Protein AF-A0A969DNT6-F1 (afdb_monomer_lite)

Secondary structure (DSSP, 8-state):
---PPPPPPPEEPPGGG--SEEEEEEEEHHIIIIIGGGS--SEEEES--GGGGT--TTSEEEEEEEE-GGGHHHHHHHHHHH-EEEEEEE-SSSEEEEEEESSS-EEEEEEE--HHHHHHHHHHHHHHHHTTTEEEEEEESSTTSS---EEEEEE-

pLDDT: mean 92.87, std 8.69, range [49.72, 98.56]

Structure (mmCIF, N/CA/C/O backbone):
data_AF-A0A969DNT6-F1
#
_entry.id   AF-A0A969DNT6-F1
#
loop_
_atom_site.group_PDB
_atom_site.id
_atom_site.type_symbol
_atom_site.label_atom_id
_atom_site.label_alt_id
_atom_site.label_comp_id
_atom_site.label_asym_id
_atom_site.label_entity_id
_atom_site.label_seq_id
_atom_site.pdbx_PDB_ins_code
_atom_site.Cartn_x
_atom_site.Cartn_y
_atom_site.Cartn_z
_atom_site.occupancy
_atom_site.B_iso_or_equiv
_atom_site.auth_seq_id
_atom_site.auth_comp_id
_atom_site.auth_asym_id
_atom_site.auth_atom_id
_atom_site.pdbx_PDB_model_num
ATOM 1 N N . MET A 1 1 ? -32.970 -18.710 5.628 1.00 50.22 1 MET A N 1
ATOM 2 C CA . MET A 1 1 ? -31.592 -18.391 6.051 1.00 50.22 1 MET A CA 1
ATOM 3 C C . MET A 1 1 ? -30.702 -18.591 4.838 1.00 50.22 1 MET A C 1
ATOM 5 O O . MET A 1 1 ? -30.310 -19.712 4.555 1.00 50.22 1 MET A O 1
ATOM 9 N N . THR A 1 2 ? -30.511 -17.556 4.027 1.00 49.72 2 THR A N 1
ATOM 10 C CA . THR A 1 2 ? -29.583 -17.619 2.893 1.00 49.72 2 THR A CA 1
ATOM 11 C C . THR A 1 2 ? -28.185 -17.384 3.450 1.00 49.72 2 THR A C 1
ATOM 13 O O . THR A 1 2 ? -27.870 -16.258 3.827 1.00 49.72 2 THR A O 1
ATOM 16 N N . SER A 1 3 ? -27.378 -18.440 3.582 1.00 51.25 3 SER A N 1
ATOM 17 C CA . SER A 1 3 ? -25.943 -18.279 3.826 1.00 51.25 3 SER A CA 1
ATOM 18 C C . SER A 1 3 ? -25.367 -17.482 2.664 1.00 51.25 3 SER A C 1
ATOM 20 O O . SER A 1 3 ? -25.371 -17.964 1.532 1.00 51.25 3 SER A O 1
ATOM 22 N N . SER A 1 4 ? -24.920 -16.255 2.922 1.00 56.84 4 SER A N 1
ATOM 23 C CA . SER A 1 4 ? -24.121 -15.508 1.954 1.00 56.84 4 SER A CA 1
ATOM 24 C C . SER A 1 4 ? -22.898 -16.356 1.577 1.00 56.84 4 SER A C 1
ATOM 26 O O . SER A 1 4 ? -22.304 -16.966 2.474 1.00 56.84 4 SER A O 1
ATOM 28 N N . PRO A 1 5 ? -22.523 -16.449 0.290 1.00 67.00 5 PRO A N 1
ATOM 29 C CA . PRO A 1 5 ? -21.339 -17.198 -0.105 1.00 67.00 5 PRO A CA 1
ATOM 30 C C . PRO A 1 5 ? -20.109 -16.616 0.600 1.00 67.00 5 PRO A C 1
ATOM 32 O O . PRO A 1 5 ? -19.890 -15.405 0.610 1.00 67.00 5 PRO A O 1
ATOM 35 N N . GLN A 1 6 ? -19.324 -17.484 1.241 1.00 66.25 6 GLN A N 1
ATOM 36 C CA . GLN A 1 6 ? -18.050 -17.089 1.830 1.00 66.25 6 GLN A CA 1
ATOM 37 C C . GLN A 1 6 ? -17.111 -16.668 0.688 1.00 66.25 6 GLN A C 1
ATOM 39 O O . GLN A 1 6 ? -17.018 -17.406 -0.297 1.00 66.25 6 GLN A O 1
ATOM 44 N N . PRO A 1 7 ? -16.412 -15.523 0.786 1.00 71.00 7 PRO A N 1
ATOM 45 C CA . PRO A 1 7 ? -15.541 -15.070 -0.292 1.00 71.00 7 PRO A CA 1
ATOM 46 C C . PRO A 1 7 ? -14.457 -16.123 -0.589 1.00 71.00 7 PRO A C 1
ATOM 48 O O . PRO A 1 7 ? -13.951 -16.760 0.348 1.00 71.00 7 PRO A O 1
ATOM 51 N N . PRO A 1 8 ? -14.070 -16.318 -1.865 1.00 81.19 8 PRO A N 1
ATOM 52 C CA . PRO A 1 8 ? -13.109 -17.347 -2.259 1.00 81.19 8 PRO A CA 1
ATOM 53 C C . PRO A 1 8 ? -11.759 -17.106 -1.579 1.00 81.19 8 PRO A C 1
ATOM 55 O O . PRO A 1 8 ? -11.403 -15.947 -1.347 1.00 81.19 8 PRO A O 1
ATOM 58 N N . PRO A 1 9 ? -11.004 -18.153 -1.204 1.00 86.19 9 PRO A N 1
ATOM 59 C CA . PRO A 1 9 ? -9.734 -17.990 -0.499 1.00 86.19 9 PRO A CA 1
ATOM 60 C C . PRO A 1 9 ? -8.763 -17.115 -1.309 1.00 86.19 9 PRO A C 1
ATOM 62 O O . PRO A 1 9 ? -8.775 -17.179 -2.542 1.00 86.19 9 PRO A O 1
ATOM 65 N N . PRO A 1 10 ? -7.940 -16.284 -0.646 1.00 91.38 10 PRO A N 1
ATOM 66 C CA . PRO A 1 10 ? -7.006 -15.426 -1.353 1.00 91.38 10 PRO A CA 1
ATOM 67 C C . PRO A 1 10 ? -5.925 -16.257 -2.055 1.00 91.38 10 PRO A C 1
ATOM 69 O O . PRO A 1 10 ? -5.427 -17.240 -1.508 1.00 91.38 10 PRO A O 1
ATOM 72 N N . GLN A 1 11 ? -5.568 -15.857 -3.273 1.00 93.50 11 GLN A N 1
ATOM 73 C CA . GLN A 1 11 ? -4.572 -16.535 -4.103 1.00 93.50 11 GLN A CA 1
ATOM 74 C C . GLN A 1 11 ? -3.225 -15.810 -4.042 1.00 93.50 11 GLN A C 1
ATOM 76 O O . GLN A 1 11 ? -3.207 -14.582 -3.956 1.00 93.50 11 GLN A O 1
ATOM 81 N N . PRO A 1 12 ? -2.083 -16.513 -4.100 1.00 93.31 12 PRO A N 1
ATOM 82 C CA . PRO A 1 12 ? -0.786 -15.850 -4.133 1.00 93.31 12 PRO A CA 1
ATOM 83 C C . PRO A 1 12 ? -0.635 -15.008 -5.403 1.00 93.31 12 PRO A C 1
ATOM 85 O O . PRO A 1 12 ? -0.994 -15.444 -6.499 1.00 93.31 12 PRO A O 1
ATOM 88 N N . LEU A 1 13 ? -0.059 -13.813 -5.258 1.00 93.25 13 LEU A N 1
ATOM 89 C CA . LEU A 1 13 ? 0.321 -12.984 -6.396 1.00 93.25 13 LEU A CA 1
ATOM 90 C C . LEU A 1 13 ? 1.280 -13.770 -7.318 1.00 93.25 13 LEU A C 1
ATOM 92 O O . LEU A 1 13 ? 2.238 -14.369 -6.813 1.00 93.25 13 LEU A O 1
ATOM 96 N N . PRO A 1 14 ? 1.083 -13.763 -8.653 1.00 91.62 14 PRO A N 1
ATOM 97 C CA . PRO A 1 14 ? 2.012 -14.396 -9.583 1.00 91.62 14 PRO A CA 1
ATOM 98 C C . PRO A 1 14 ? 3.454 -13.925 -9.359 1.00 91.62 14 PRO A C 1
ATOM 100 O O . PRO A 1 14 ? 3.717 -12.725 -9.300 1.00 91.62 14 PRO A O 1
ATOM 103 N N . SER A 1 15 ? 4.408 -14.856 -9.298 1.00 89.12 15 SER A N 1
ATOM 104 C CA . SER A 1 15 ? 5.812 -14.555 -8.954 1.00 89.12 15 SER A CA 1
ATOM 105 C C . SER A 1 15 ? 6.484 -13.544 -9.885 1.00 89.12 15 SER A C 1
ATOM 107 O O . SER A 1 15 ? 7.361 -12.787 -9.477 1.00 89.12 15 SER A O 1
ATOM 109 N N . GLN A 1 16 ? 6.023 -13.459 -11.133 1.00 90.62 16 GLN A N 1
ATOM 110 C CA . GLN A 1 16 ? 6.484 -12.477 -12.117 1.00 90.62 16 GLN A CA 1
ATOM 111 C C . GLN A 1 16 ? 6.115 -11.023 -11.776 1.00 90.62 16 GLN A C 1
ATOM 113 O O . GLN A 1 16 ? 6.547 -10.119 -12.492 1.00 90.62 16 GLN A O 1
ATOM 118 N N . LEU A 1 17 ? 5.276 -10.806 -10.760 1.00 92.19 17 LEU A N 1
ATOM 119 C CA . LEU A 1 17 ? 4.768 -9.508 -10.317 1.00 92.19 17 LEU A CA 1
ATOM 120 C C . LEU A 1 17 ? 5.264 -9.129 -8.916 1.00 92.19 17 LEU A C 1
ATOM 122 O O . LEU A 1 17 ? 4.918 -8.061 -8.428 1.00 92.19 17 LEU A O 1
ATOM 126 N N . TRP A 1 18 ? 6.059 -9.977 -8.261 1.00 89.75 18 TRP A N 1
ATOM 127 C CA . TRP A 1 18 ? 6.517 -9.708 -6.901 1.00 89.75 18 TRP A CA 1
ATOM 128 C C . TRP A 1 18 ? 7.342 -8.420 -6.814 1.00 89.75 18 TRP A C 1
ATOM 130 O O . TRP A 1 18 ? 8.206 -8.150 -7.660 1.00 89.75 18 TRP A O 1
ATOM 140 N N . GLY A 1 19 ? 7.082 -7.646 -5.760 1.00 88.94 19 GLY A N 1
ATOM 141 C CA . GLY A 1 19 ? 7.963 -6.567 -5.334 1.00 88.94 19 GLY A CA 1
ATOM 142 C C . GLY A 1 19 ? 9.327 -7.105 -4.900 1.00 88.94 19 GLY A C 1
ATOM 143 O O . GLY A 1 19 ? 9.489 -8.293 -4.628 1.00 88.94 19 GLY A O 1
ATOM 144 N N . GLU A 1 20 ? 10.316 -6.227 -4.887 1.00 92.00 20 GLU A N 1
ATOM 145 C CA . GLU A 1 20 ? 11.637 -6.469 -4.309 1.00 92.00 20 GLU A CA 1
ATOM 146 C C . GLU A 1 20 ? 11.605 -6.170 -2.810 1.00 92.00 20 GLU A C 1
ATOM 148 O O . GLU A 1 20 ? 12.030 -7.006 -2.020 1.00 92.00 20 GLU A O 1
ATOM 153 N N . ASN A 1 21 ? 10.997 -5.041 -2.427 1.00 93.81 21 ASN A N 1
ATOM 154 C CA . ASN A 1 21 ? 10.716 -4.684 -1.039 1.00 93.81 21 ASN A CA 1
ATOM 155 C C . ASN A 1 21 ? 9.315 -4.097 -0.901 1.00 93.81 21 ASN A C 1
ATOM 157 O O . ASN A 1 21 ? 8.675 -3.679 -1.871 1.00 93.81 21 ASN A O 1
ATOM 161 N N .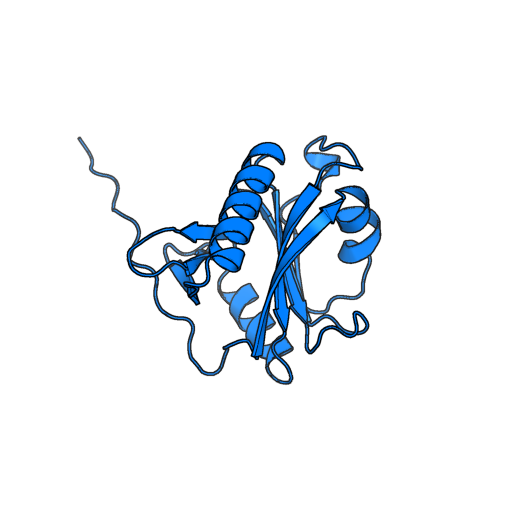 TRP A 1 22 ? 8.846 -4.029 0.337 1.00 95.44 22 TRP A N 1
ATOM 162 C CA . TRP A 1 22 ? 7.631 -3.314 0.678 1.00 95.44 22 TRP A CA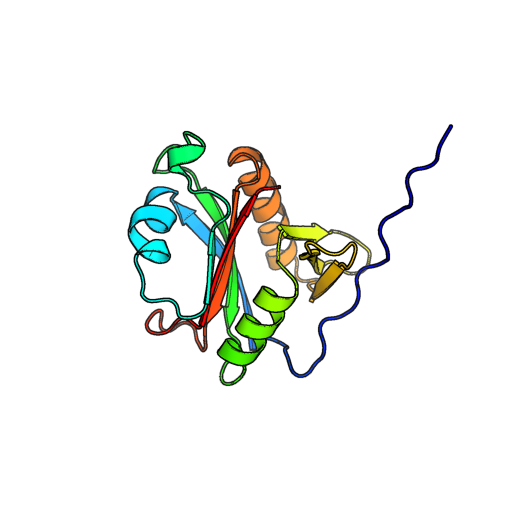 1
ATOM 163 C C . TRP A 1 22 ? 7.680 -2.852 2.130 1.00 95.44 22 TRP A C 1
ATOM 165 O O . TRP A 1 22 ? 8.411 -3.414 2.946 1.00 95.44 22 TRP A O 1
ATOM 175 N N . LYS A 1 23 ? 6.886 -1.835 2.458 1.00 95.88 23 LYS A N 1
ATOM 176 C CA . LYS A 1 23 ? 6.724 -1.366 3.835 1.00 95.88 23 LYS A CA 1
ATOM 177 C C . LYS A 1 23 ? 5.346 -0.763 4.064 1.00 95.88 23 LYS A C 1
ATOM 179 O O . LYS A 1 23 ? 4.735 -0.207 3.148 1.00 95.88 23 LYS A O 1
ATOM 184 N N . PHE A 1 24 ? 4.872 -0.855 5.302 1.00 97.50 24 PHE A N 1
ATOM 185 C CA . PHE A 1 24 ? 3.771 -0.017 5.762 1.00 97.50 24 PHE A CA 1
ATOM 186 C C . PHE A 1 24 ? 4.287 1.410 5.933 1.00 97.50 24 PHE A C 1
ATOM 188 O O . PHE A 1 24 ? 5.305 1.644 6.583 1.00 97.50 24 PHE A O 1
ATOM 195 N N . VAL A 1 25 ? 3.581 2.360 5.338 1.00 97.19 25 VAL A N 1
ATOM 196 C CA . VAL A 1 25 ? 3.897 3.787 5.380 1.00 97.19 25 VAL A CA 1
ATOM 197 C C . VAL A 1 25 ? 2.722 4.558 5.955 1.00 97.19 25 VAL A C 1
ATOM 199 O O . VAL A 1 25 ? 1.611 4.047 6.116 1.00 97.19 25 VAL A O 1
ATOM 202 N N . THR A 1 26 ? 2.959 5.806 6.321 1.00 97.88 26 THR A N 1
ATOM 203 C CA . THR A 1 26 ? 1.911 6.710 6.783 1.00 97.88 26 THR A CA 1
ATOM 204 C C . THR A 1 26 ? 2.258 8.106 6.320 1.00 97.88 26 THR A C 1
ATOM 206 O O . THR A 1 26 ? 3.412 8.509 6.424 1.00 97.88 26 THR A O 1
ATOM 209 N N . LEU A 1 27 ? 1.253 8.800 5.804 1.00 98.19 27 LEU A N 1
ATOM 210 C CA . LEU A 1 27 ? 1.314 10.204 5.424 1.00 98.19 27 LEU A CA 1
ATOM 211 C C . LEU A 1 27 ? 0.231 10.941 6.197 1.00 98.19 27 LEU A C 1
ATOM 213 O O . LEU A 1 27 ? -0.792 10.342 6.531 1.00 98.19 27 LEU A O 1
ATOM 217 N N . SER A 1 28 ? 0.417 12.225 6.468 1.00 98.44 28 SER A N 1
ATOM 218 C CA . SER A 1 28 ? -0.715 13.051 6.874 1.00 98.44 28 SER A CA 1
ATOM 219 C C . SER A 1 28 ? -1.738 13.141 5.733 1.00 98.44 28 SER A C 1
ATOM 221 O O . SER A 1 28 ? -1.413 12.952 4.554 1.00 98.44 28 SER A O 1
ATOM 223 N N . ALA A 1 29 ? -2.995 13.429 6.065 1.00 98.25 29 ALA A N 1
ATOM 224 C CA . ALA A 1 29 ? -4.030 13.692 5.069 1.00 98.25 29 ALA A CA 1
ATOM 225 C C . ALA A 1 29 ? -3.612 14.799 4.082 1.00 98.25 29 ALA A C 1
ATOM 227 O O . ALA A 1 29 ? -3.835 14.674 2.878 1.00 98.25 29 ALA A O 1
ATOM 228 N N . GLU A 1 30 ? -2.940 15.841 4.573 1.00 98.00 30 GLU A N 1
ATOM 229 C CA . GLU A 1 30 ? -2.388 16.917 3.750 1.00 98.00 30 GLU A CA 1
ATOM 230 C C . GLU A 1 30 ? -1.263 16.436 2.824 1.00 98.00 30 GLU A C 1
ATOM 232 O O . GLU A 1 30 ? -1.292 16.725 1.629 1.00 98.00 30 GLU A O 1
ATOM 237 N N . GLU A 1 31 ? -0.299 15.666 3.337 1.00 98.06 31 GLU A N 1
ATOM 238 C CA . GLU A 1 31 ? 0.804 15.110 2.541 1.00 98.06 31 GLU A CA 1
ATOM 239 C C . GLU A 1 31 ? 0.294 14.184 1.432 1.00 98.06 31 GLU A C 1
ATOM 241 O O . GLU A 1 31 ? 0.837 14.174 0.324 1.00 98.06 31 GLU A O 1
ATOM 246 N N . LEU A 1 32 ? -0.764 13.419 1.704 1.00 97.69 32 LEU A N 1
ATOM 247 C CA . LEU A 1 32 ? -1.407 12.569 0.710 1.00 97.69 32 LEU A CA 1
ATOM 248 C C . LEU A 1 32 ? -2.099 13.398 -0.381 1.00 97.69 32 LEU A C 1
ATOM 250 O O . LEU A 1 32 ? -1.867 13.160 -1.566 1.00 97.69 32 LEU A O 1
ATOM 254 N N . GLU A 1 33 ? -2.937 14.362 0.006 1.00 97.06 33 GLU A N 1
ATOM 255 C CA . GLU A 1 33 ? -3.814 15.096 -0.916 1.00 97.06 33 GLU A CA 1
ATOM 256 C C . GLU A 1 33 ? -3.101 16.217 -1.680 1.00 97.06 33 GLU A C 1
ATOM 258 O O . GLU A 1 33 ? -3.275 16.358 -2.893 1.00 97.06 33 GLU A O 1
ATOM 263 N N . GLN A 1 34 ? -2.258 16.988 -0.996 1.00 96.44 34 GLN A N 1
ATOM 264 C CA . GLN A 1 34 ? -1.522 18.119 -1.571 1.00 96.44 34 GLN A CA 1
ATOM 265 C C . GLN A 1 34 ? -0.100 17.745 -2.009 1.00 96.44 34 GLN A C 1
ATOM 267 O O . GLN A 1 34 ? 0.535 18.495 -2.747 1.00 96.44 34 GLN A O 1
ATOM 272 N N . GLY A 1 35 ? 0.409 16.586 -1.582 1.00 95.31 35 GLY A N 1
ATOM 273 C CA . GLY A 1 35 ? 1.728 16.086 -1.962 1.00 95.31 35 GLY A CA 1
ATOM 274 C C . GLY A 1 35 ? 1.647 14.942 -2.964 1.00 95.31 35 GLY A C 1
ATOM 275 O O . GLY A 1 35 ? 1.887 15.129 -4.157 1.00 95.31 35 GLY A O 1
ATOM 276 N N . LEU A 1 36 ? 1.349 13.736 -2.477 1.00 95.31 36 LEU A N 1
ATOM 277 C CA . LEU A 1 36 ? 1.445 12.506 -3.266 1.00 95.31 36 LEU A CA 1
ATOM 278 C C . LEU A 1 36 ? 0.483 12.503 -4.463 1.00 95.31 36 LEU A C 1
ATOM 280 O O . LEU A 1 36 ? 0.903 12.167 -5.570 1.00 95.31 36 LEU A O 1
ATOM 284 N N . LEU A 1 37 ? -0.767 12.934 -4.266 1.00 95.50 37 LEU A N 1
ATOM 285 C CA . LEU A 1 37 ? -1.782 13.011 -5.323 1.00 95.50 37 LEU A CA 1
ATOM 286 C C . LEU A 1 37 ? -1.487 14.065 -6.401 1.00 95.50 37 LEU A C 1
ATOM 288 O O . LEU A 1 37 ? -2.032 13.977 -7.497 1.00 95.50 37 LEU A O 1
ATOM 292 N N . GLN A 1 38 ? -0.605 15.028 -6.127 1.00 94.50 38 GLN A N 1
ATOM 293 C CA . GLN A 1 38 ? -0.204 16.052 -7.100 1.00 94.50 38 GLN A CA 1
ATOM 294 C C . GLN A 1 38 ? 0.967 15.598 -7.986 1.00 94.50 38 GLN A C 1
ATOM 296 O O . GLN A 1 38 ? 1.366 16.307 -8.913 1.00 94.50 38 GLN A O 1
ATOM 301 N N . ARG A 1 39 ? 1.557 14.426 -7.711 1.00 92.88 39 ARG A N 1
ATOM 302 C CA . ARG A 1 39 ? 2.683 13.901 -8.492 1.00 92.88 39 ARG A CA 1
ATOM 303 C C . ARG A 1 39 ? 2.202 13.329 -9.832 1.00 92.88 39 ARG A C 1
ATOM 305 O O . ARG A 1 39 ? 1.119 12.754 -9.906 1.00 92.88 39 ARG A O 1
ATOM 312 N N . PRO A 1 40 ? 3.023 13.400 -10.896 1.00 92.06 40 PRO A N 1
ATOM 313 C CA . PRO A 1 40 ? 2.699 12.785 -12.180 1.00 92.06 40 PRO A CA 1
ATOM 314 C C . PRO A 1 40 ? 2.892 11.261 -12.111 1.00 92.06 40 PRO A C 1
ATOM 316 O O . PRO A 1 40 ? 3.936 10.734 -12.494 1.00 92.06 40 PRO A O 1
ATOM 319 N N . ILE A 1 41 ? 1.894 10.547 -11.586 1.00 95.25 41 ILE A N 1
ATOM 320 C CA . ILE A 1 41 ? 1.921 9.086 -11.441 1.00 95.25 41 ILE A CA 1
ATOM 321 C C . ILE A 1 41 ? 1.211 8.442 -12.647 1.00 95.25 41 ILE A C 1
ATOM 323 O O . ILE A 1 41 ? 0.047 8.754 -12.890 1.00 95.25 41 ILE A O 1
ATOM 327 N N . PRO A 1 42 ? 1.866 7.544 -13.413 1.00 94.88 42 PRO A N 1
ATOM 328 C CA . PRO A 1 42 ? 1.322 7.038 -14.679 1.00 94.88 42 PRO A CA 1
ATOM 329 C C . PRO A 1 42 ? -0.006 6.283 -14.568 1.00 94.88 42 PRO A C 1
ATOM 331 O O . PRO A 1 42 ? -0.826 6.344 -15.481 1.00 94.88 42 PRO A O 1
ATOM 334 N N . ILE A 1 43 ? -0.198 5.534 -13.481 1.00 97.75 43 ILE A N 1
ATOM 335 C CA . ILE A 1 43 ? -1.394 4.724 -13.239 1.00 97.75 43 ILE A CA 1
ATOM 336 C C . ILE A 1 43 ? -1.972 5.149 -11.901 1.00 97.75 43 ILE A C 1
ATOM 338 O O . ILE A 1 43 ? -1.274 5.128 -10.888 1.00 97.75 43 ILE A O 1
ATOM 342 N N . GLN A 1 44 ? -3.241 5.536 -11.897 1.00 96.25 44 GLN A N 1
ATOM 343 C CA . GLN A 1 44 ? -3.897 6.006 -10.690 1.00 96.25 44 GLN A CA 1
ATOM 344 C C . GLN A 1 44 ? -5.342 5.530 -10.592 1.00 96.25 44 GLN A C 1
ATOM 346 O O . GLN A 1 44 ? -6.070 5.527 -11.585 1.00 96.25 44 GLN A O 1
ATOM 351 N N . GLY A 1 45 ? -5.764 5.184 -9.379 1.00 96.00 45 GLY A N 1
ATOM 352 C CA . GLY A 1 45 ? -7.164 4.948 -9.043 1.00 96.00 45 GLY A CA 1
ATOM 353 C C . GLY A 1 45 ? -7.516 5.638 -7.733 1.00 96.00 45 GLY A C 1
ATOM 354 O O . GLY A 1 45 ? -7.039 5.245 -6.677 1.00 96.00 45 GLY A O 1
ATOM 355 N N . VAL A 1 46 ? -8.345 6.675 -7.792 1.00 94.44 46 VAL A N 1
ATOM 356 C CA . VAL A 1 46 ? -8.715 7.476 -6.619 1.00 94.44 46 VAL A CA 1
ATOM 357 C C . VAL A 1 46 ? -10.209 7.312 -6.386 1.00 94.44 46 VAL A C 1
ATOM 359 O O . VAL A 1 46 ? -11.006 7.814 -7.175 1.00 94.44 46 VAL A O 1
ATOM 362 N N . SER A 1 47 ? -10.598 6.582 -5.337 1.00 91.56 47 SER A N 1
ATOM 363 C CA . SER A 1 47 ? -12.019 6.416 -5.000 1.00 91.56 47 SER A CA 1
ATOM 364 C C . SER A 1 47 ? -12.585 7.608 -4.225 1.00 91.56 47 SER A C 1
ATOM 366 O O . SER A 1 47 ? -13.768 7.910 -4.343 1.00 91.56 47 SER A O 1
ATOM 368 N N . THR A 1 48 ? -11.750 8.256 -3.413 1.00 94.88 48 THR A N 1
ATOM 369 C CA . THR A 1 48 ? -12.080 9.411 -2.567 1.00 94.88 48 THR A CA 1
ATOM 370 C C . THR A 1 48 ? -10.785 10.103 -2.128 1.00 94.88 48 THR A C 1
ATOM 372 O O . THR A 1 48 ? -9.700 9.553 -2.326 1.00 94.88 48 THR A O 1
ATOM 375 N N . VAL A 1 49 ? -10.881 11.282 -1.517 1.00 96.00 49 VAL A N 1
ATOM 376 C CA . VAL A 1 49 ? -9.743 12.010 -0.925 1.00 96.00 49 VAL A CA 1
ATOM 377 C C . VAL A 1 49 ? -10.043 12.429 0.522 1.00 96.00 49 VAL A C 1
ATOM 379 O O . VAL A 1 49 ? -11.217 12.508 0.894 1.00 96.00 49 VAL A O 1
ATOM 382 N N . PRO A 1 50 ? -9.021 12.701 1.360 1.00 97.25 50 PRO A N 1
ATOM 383 C CA . PRO A 1 50 ? -9.228 13.067 2.763 1.00 97.25 50 PRO A CA 1
ATOM 384 C C . PRO A 1 50 ? -10.234 14.205 2.990 1.00 97.25 50 PRO A C 1
ATOM 386 O O . PRO A 1 50 ? -11.114 14.079 3.847 1.00 97.25 50 PRO A O 1
ATOM 389 N N . SER A 1 51 ? -10.167 15.277 2.193 1.00 96.94 51 SER A N 1
ATOM 390 C CA . SER A 1 51 ? -11.073 16.429 2.303 1.00 96.94 51 SER A CA 1
ATOM 391 C C . SER A 1 51 ? -12.548 16.069 2.086 1.00 96.94 51 SER A C 1
ATOM 393 O O . SER A 1 51 ? -13.417 16.583 2.790 1.00 96.94 51 SER A O 1
ATOM 395 N N . GLN A 1 52 ? -12.844 15.124 1.188 1.00 97.00 52 GLN A N 1
ATOM 396 C CA . GLN A 1 52 ? -14.207 14.636 0.933 1.00 97.00 52 GLN A CA 1
ATOM 397 C C . GLN A 1 52 ? -14.783 13.847 2.115 1.00 97.00 52 GLN A C 1
ATOM 399 O O . GLN A 1 52 ? -16.001 13.781 2.277 1.00 97.00 52 GLN A O 1
ATOM 404 N N . LEU A 1 53 ? -13.919 13.269 2.951 1.00 96.50 53 LEU A N 1
ATOM 405 C CA . LEU A 1 53 ? -14.298 12.523 4.151 1.00 96.50 53 LEU A CA 1
ATOM 406 C C . LEU A 1 53 ? -14.261 13.378 5.425 1.00 96.50 53 LEU A C 1
ATOM 408 O O . LEU A 1 53 ? -14.537 12.865 6.508 1.00 96.50 53 LEU A O 1
ATOM 412 N N . ASN A 1 54 ? -13.952 14.675 5.312 1.00 97.00 54 ASN A N 1
ATOM 413 C CA . ASN A 1 54 ? -13.720 15.579 6.443 1.00 97.00 54 ASN A CA 1
ATOM 414 C C . ASN A 1 54 ? -12.622 15.074 7.400 1.00 97.00 54 ASN A C 1
ATOM 416 O O . ASN A 1 54 ? -12.709 15.284 8.610 1.00 97.00 54 ASN A O 1
ATOM 420 N N . ILE A 1 55 ? -11.601 14.391 6.871 1.00 97.69 55 ILE A N 1
ATOM 421 C CA . ILE A 1 55 ? -10.454 13.951 7.670 1.00 97.69 55 ILE A CA 1
ATOM 422 C C . ILE A 1 55 ? -9.539 15.164 7.927 1.00 97.69 55 ILE A C 1
ATOM 424 O O . ILE A 1 55 ? -9.166 15.847 6.968 1.00 97.69 55 ILE A O 1
ATOM 428 N N . PRO A 1 56 ? -9.174 15.458 9.191 1.00 98.06 56 PRO A N 1
ATOM 429 C CA . PRO A 1 56 ? -8.261 16.544 9.522 1.00 98.06 56 PRO A CA 1
ATOM 430 C C . PRO A 1 56 ? -6.919 16.447 8.772 1.00 98.06 56 PRO A C 1
ATOM 432 O O . PRO A 1 56 ? -6.366 15.356 8.665 1.00 98.06 56 PRO A O 1
ATOM 435 N N . PRO A 1 57 ? -6.326 17.571 8.324 1.00 97.81 57 PRO A N 1
ATOM 436 C CA . PRO A 1 57 ? -5.084 17.577 7.537 1.00 97.81 57 PRO A CA 1
ATOM 437 C C . PRO A 1 57 ? -3.897 16.836 8.175 1.00 97.81 57 PRO A C 1
ATOM 439 O O . PRO A 1 57 ? -3.054 16.293 7.468 1.00 97.81 57 PRO A O 1
ATOM 442 N N . GLN A 1 58 ? -3.834 16.806 9.508 1.00 97.75 58 GLN A N 1
ATOM 443 C CA . GLN A 1 58 ? -2.745 16.188 10.273 1.00 97.75 58 GLN A CA 1
ATOM 444 C C . GLN A 1 58 ? -2.997 14.709 10.605 1.00 97.75 58 GLN A C 1
ATOM 446 O O . GLN A 1 58 ? -2.108 14.046 11.141 1.00 97.75 58 GLN A O 1
ATOM 451 N N . ASP A 1 59 ? -4.187 14.183 10.303 1.00 98.06 59 ASP A N 1
ATOM 452 C CA . ASP A 1 59 ? -4.528 12.811 10.657 1.00 98.06 59 ASP A CA 1
ATOM 453 C C . ASP A 1 59 ? -3.739 11.812 9.794 1.00 98.06 59 ASP A C 1
ATOM 455 O O . ASP A 1 59 ? -3.569 12.019 8.587 1.00 98.06 59 ASP A O 1
ATOM 459 N N . PRO A 1 60 ? -3.235 10.721 10.399 1.00 98.12 60 PRO A N 1
ATOM 460 C CA . PRO A 1 60 ? -2.346 9.784 9.730 1.00 98.12 60 PRO A CA 1
ATOM 461 C C . PRO A 1 60 ? -3.119 8.833 8.814 1.00 98.12 60 PRO A C 1
ATOM 463 O O . PRO A 1 60 ? -3.768 7.900 9.288 1.00 98.12 60 PRO A O 1
ATOM 466 N N . ILE A 1 61 ? -2.971 8.998 7.501 1.00 98.56 61 ILE A N 1
ATOM 467 C CA . ILE A 1 61 ? -3.483 8.056 6.509 1.00 98.56 61 ILE A CA 1
ATOM 468 C C . ILE A 1 61 ? -2.483 6.907 6.342 1.00 98.56 61 ILE A C 1
ATOM 470 O O . ILE A 1 61 ? -1.335 7.133 5.936 1.00 98.56 61 ILE A O 1
ATOM 474 N N . PRO A 1 62 ? -2.876 5.662 6.648 1.00 98.56 62 PRO A N 1
ATOM 475 C CA . PRO A 1 62 ? -2.001 4.517 6.477 1.00 98.56 62 PRO A CA 1
ATOM 476 C C . PRO A 1 62 ? -1.917 4.113 5.003 1.00 98.56 62 PRO A C 1
ATOM 478 O O . PRO A 1 62 ? -2.867 4.251 4.231 1.00 98.56 62 PRO A O 1
ATOM 481 N N . GLY A 1 63 ? -0.783 3.550 4.611 1.00 98.12 63 GLY A N 1
ATOM 482 C CA . GLY A 1 63 ? -0.596 3.029 3.267 1.00 98.12 63 GLY A CA 1
ATOM 483 C C . GLY A 1 63 ? 0.406 1.894 3.212 1.00 98.12 63 GLY A C 1
ATOM 484 O O . GLY A 1 63 ? 1.094 1.586 4.187 1.00 98.12 63 GLY A O 1
ATOM 485 N N . VAL A 1 64 ? 0.486 1.272 2.044 1.00 98.06 64 VAL A N 1
ATOM 486 C CA . VAL A 1 64 ? 1.510 0.281 1.714 1.00 98.06 64 VAL A CA 1
ATOM 487 C C . VAL A 1 64 ? 2.285 0.784 0.513 1.00 98.06 64 VAL A C 1
ATOM 489 O O . VAL A 1 64 ? 1.703 1.226 -0.474 1.00 98.06 64 VAL A O 1
ATOM 492 N N . MET A 1 65 ? 3.605 0.697 0.601 1.00 97.50 65 MET A N 1
ATOM 493 C CA . MET A 1 65 ? 4.510 1.053 -0.476 1.00 97.50 65 MET A CA 1
ATOM 494 C C . MET A 1 65 ? 5.243 -0.195 -0.952 1.00 97.50 65 MET A C 1
ATOM 496 O O . MET A 1 65 ? 5.808 -0.915 -0.131 1.00 97.50 65 MET A O 1
ATOM 500 N N . ILE A 1 66 ? 5.230 -0.448 -2.259 1.00 97.06 66 ILE A N 1
ATOM 501 C CA . ILE A 1 66 ? 5.917 -1.575 -2.892 1.00 97.06 66 ILE A CA 1
ATOM 502 C C . ILE A 1 66 ? 6.991 -1.031 -3.833 1.00 97.06 66 ILE A C 1
ATOM 504 O O . ILE A 1 66 ? 6.695 -0.313 -4.791 1.00 97.06 66 ILE A O 1
ATOM 508 N N . GLU A 1 67 ? 8.233 -1.423 -3.577 1.00 96.31 67 GLU A N 1
ATOM 509 C CA . GLU A 1 67 ? 9.366 -1.241 -4.479 1.00 96.31 67 GLU A CA 1
ATOM 510 C C . GLU A 1 67 ? 9.428 -2.464 -5.386 1.00 96.31 67 GLU A C 1
ATOM 512 O O . GLU A 1 67 ? 9.635 -3.582 -4.920 1.00 96.31 67 GLU A O 1
ATOM 517 N N . ALA A 1 68 ? 9.197 -2.283 -6.680 1.00 95.88 68 ALA A N 1
ATOM 518 C CA . ALA A 1 68 ? 9.088 -3.391 -7.626 1.00 95.88 68 ALA A CA 1
ATOM 519 C C . ALA A 1 68 ? 10.137 -3.337 -8.744 1.00 95.88 68 ALA A C 1
ATOM 521 O O . ALA A 1 68 ? 10.010 -4.062 -9.735 1.00 95.88 68 ALA A O 1
ATOM 522 N N . GLY A 1 69 ? 11.167 -2.496 -8.605 1.00 94.81 69 GLY A N 1
ATOM 523 C CA . GLY A 1 69 ? 12.261 -2.377 -9.561 1.00 94.81 69 GLY A CA 1
ATOM 524 C C . GLY A 1 69 ? 11.746 -2.221 -10.990 1.00 94.81 69 GLY A C 1
ATOM 525 O O . GLY A 1 69 ? 10.803 -1.483 -11.277 1.00 94.81 69 GLY A O 1
ATOM 526 N N . ARG A 1 70 ? 12.301 -3.019 -11.905 1.00 93.94 70 ARG A N 1
ATOM 527 C CA . ARG A 1 70 ? 11.885 -3.044 -13.322 1.00 93.94 70 ARG A CA 1
ATOM 528 C C . ARG A 1 70 ? 10.458 -3.558 -13.551 1.00 93.94 70 ARG A C 1
ATOM 530 O O . ARG A 1 70 ? 9.941 -3.434 -14.659 1.00 93.94 70 ARG A O 1
ATOM 537 N N . ARG A 1 71 ? 9.831 -4.175 -12.546 1.00 95.38 71 ARG A N 1
ATOM 538 C CA . ARG A 1 71 ? 8.469 -4.722 -12.624 1.00 95.38 71 ARG A CA 1
ATOM 539 C C . ARG A 1 71 ? 7.405 -3.726 -12.176 1.00 95.38 71 ARG A C 1
ATOM 541 O O . ARG A 1 71 ? 6.231 -4.038 -12.341 1.00 95.38 71 ARG A O 1
ATOM 548 N N . SER A 1 72 ? 7.775 -2.553 -11.662 1.00 96.44 72 SER A N 1
ATOM 549 C CA . SER A 1 72 ? 6.838 -1.593 -11.070 1.00 96.44 72 SER A CA 1
ATOM 550 C C . SER A 1 72 ? 5.668 -1.241 -11.987 1.00 96.44 72 SER A C 1
ATOM 552 O O . SER A 1 72 ? 4.522 -1.355 -11.571 1.00 96.44 72 SER A O 1
ATOM 554 N N . LEU A 1 73 ? 5.923 -0.921 -13.259 1.00 95.94 73 LEU A N 1
ATOM 555 C CA . LEU A 1 73 ? 4.857 -0.589 -14.206 1.00 95.94 73 LEU A CA 1
ATOM 556 C C . LEU A 1 73 ? 3.966 -1.797 -14.531 1.00 95.94 73 LEU A C 1
ATOM 558 O O . LEU A 1 73 ? 2.747 -1.661 -14.572 1.00 95.94 73 LEU A O 1
ATOM 562 N N . LYS A 1 74 ? 4.561 -2.983 -14.718 1.00 96.81 74 LYS A N 1
ATOM 563 C CA . LYS A 1 74 ? 3.814 -4.223 -14.989 1.00 96.81 74 LYS A CA 1
ATOM 564 C C . LYS A 1 74 ? 2.925 -4.601 -13.802 1.00 96.81 74 LYS A C 1
ATOM 566 O O . LYS A 1 74 ? 1.776 -4.983 -13.997 1.00 96.81 74 LYS A O 1
ATOM 571 N N . LEU A 1 75 ? 3.451 -4.483 -12.583 1.00 97.50 75 LEU A N 1
ATOM 572 C CA . LEU A 1 75 ? 2.687 -4.683 -11.357 1.00 97.50 75 LEU A CA 1
ATOM 573 C C . LEU A 1 75 ? 1.554 -3.657 -11.267 1.00 97.50 75 LEU A C 1
ATOM 575 O O . LEU A 1 75 ? 0.419 -4.045 -11.016 1.00 97.50 75 LEU A O 1
ATOM 579 N N . SER A 1 76 ? 1.826 -2.381 -11.544 1.00 97.69 76 SER A N 1
ATOM 580 C CA . SER A 1 76 ? 0.798 -1.344 -11.503 1.00 97.69 76 SER A CA 1
ATOM 581 C C . SER A 1 76 ? -0.337 -1.571 -12.502 1.00 97.69 76 SER A C 1
ATOM 583 O O . SER A 1 76 ? -1.500 -1.414 -12.144 1.00 97.69 76 SER A O 1
ATOM 585 N N . GLN A 1 77 ? -0.019 -1.978 -13.733 1.00 97.50 77 GLN A N 1
ATOM 586 C CA . GLN A 1 77 ? -1.017 -2.344 -14.746 1.00 97.50 77 GLN A CA 1
ATOM 587 C C . GLN A 1 77 ? -1.870 -3.516 -14.269 1.00 97.50 77 GLN A C 1
ATOM 589 O O . GLN A 1 77 ? -3.093 -3.439 -14.291 1.00 97.50 77 GLN A O 1
ATOM 594 N N . TRP A 1 78 ? -1.226 -4.562 -13.749 1.00 96.94 78 TRP A N 1
ATOM 595 C CA . TRP A 1 78 ? -1.941 -5.723 -13.240 1.00 96.94 78 TRP A CA 1
ATOM 596 C C . TRP A 1 78 ? -2.871 -5.367 -12.074 1.00 96.94 78 TRP A C 1
ATOM 598 O O . TRP A 1 78 ? -4.026 -5.783 -12.080 1.00 96.94 78 TRP A O 1
ATOM 608 N N . ILE A 1 79 ? -2.408 -4.565 -11.106 1.00 96.75 79 ILE A N 1
ATOM 609 C CA . ILE A 1 79 ? -3.239 -4.090 -9.988 1.00 96.75 79 ILE A CA 1
ATOM 610 C C . ILE A 1 79 ? -4.444 -3.315 -10.521 1.00 96.75 79 ILE A C 1
ATOM 612 O O . ILE A 1 79 ? -5.562 -3.574 -10.087 1.00 96.75 79 ILE A O 1
ATOM 616 N N . GLN A 1 80 ? -4.235 -2.410 -11.481 1.00 96.81 80 GLN A N 1
ATOM 617 C CA . GLN A 1 80 ? -5.311 -1.636 -12.099 1.00 96.81 80 GLN A CA 1
ATOM 618 C C . GLN A 1 80 ? -6.354 -2.534 -12.777 1.00 96.81 80 GLN A C 1
ATOM 620 O O . GLN A 1 80 ? -7.552 -2.311 -12.593 1.00 96.81 80 GLN A O 1
ATOM 625 N N . ASP A 1 81 ? -5.913 -3.563 -13.503 1.00 95.50 81 ASP A N 1
ATOM 626 C CA . ASP A 1 81 ? -6.789 -4.531 -14.172 1.00 95.50 81 ASP A CA 1
ATOM 627 C C . ASP A 1 81 ? -7.616 -5.347 -13.172 1.00 95.50 81 ASP A C 1
ATOM 629 O O . ASP A 1 81 ? -8.751 -5.724 -13.466 1.00 95.50 81 ASP A O 1
ATOM 633 N N . GLN A 1 82 ? -7.078 -5.588 -11.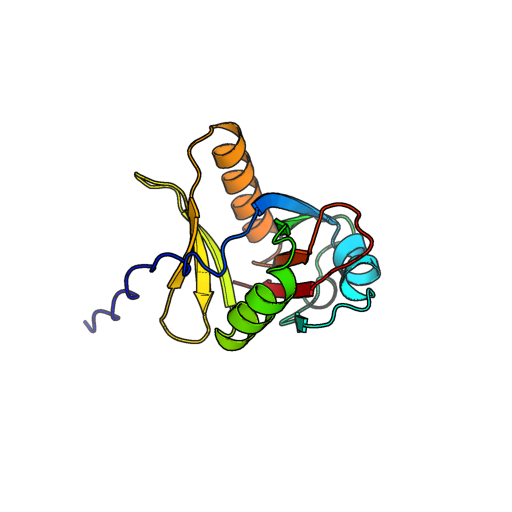970 1.00 95.19 82 GLN A N 1
ATOM 634 C CA . GLN A 1 82 ? -7.832 -6.227 -10.895 1.00 95.19 82 GLN A CA 1
ATOM 635 C C . GLN A 1 82 ? -8.930 -5.322 -10.316 1.00 95.19 82 GLN A C 1
ATOM 637 O O . GLN A 1 82 ? -9.813 -5.833 -9.641 1.00 95.19 82 GLN A O 1
ATOM 642 N N . GLN A 1 83 ? -8.935 -4.009 -10.573 1.00 95.44 83 GLN A N 1
ATOM 643 C CA . GLN A 1 83 ? -9.861 -3.049 -9.950 1.00 95.44 83 GLN A CA 1
ATOM 644 C C . GLN A 1 83 ? -9.744 -3.094 -8.413 1.00 95.44 83 GLN A C 1
ATOM 646 O O . GLN A 1 83 ? -10.595 -3.671 -7.730 1.00 95.44 83 GLN A O 1
ATOM 651 N N . PRO A 1 84 ? -8.658 -2.549 -7.841 1.00 96.56 84 PRO A N 1
ATOM 652 C CA . PRO A 1 84 ? -8.374 -2.685 -6.421 1.00 96.56 84 PRO A CA 1
ATOM 653 C C . PRO A 1 84 ? -9.427 -1.931 -5.606 1.00 96.56 84 PRO A C 1
ATOM 655 O O . PRO A 1 84 ? -9.767 -0.794 -5.925 1.00 96.56 84 PRO A O 1
ATOM 658 N N . LEU A 1 85 ? -9.938 -2.560 -4.548 1.00 95.50 85 LEU A N 1
ATOM 659 C CA . LEU A 1 85 ? -10.944 -1.957 -3.673 1.00 95.50 85 LEU A CA 1
ATOM 660 C C . LEU A 1 85 ? -10.425 -1.699 -2.265 1.00 95.50 85 LEU A C 1
ATOM 662 O O . LEU A 1 85 ? -10.772 -0.685 -1.667 1.00 95.50 85 LEU A O 1
ATOM 666 N N . SER A 1 86 ? -9.624 -2.610 -1.714 1.00 96.38 86 SER A N 1
ATOM 667 C CA . SER A 1 86 ? -9.009 -2.400 -0.404 1.00 96.38 86 SER A CA 1
ATOM 668 C C . SER A 1 86 ? -7.820 -3.308 -0.154 1.00 96.38 86 SER A C 1
ATOM 670 O O . SER A 1 86 ? -7.717 -4.401 -0.713 1.00 96.38 86 SER A O 1
ATOM 672 N N . LEU A 1 87 ? -6.959 -2.865 0.753 1.00 97.31 87 LEU A N 1
ATOM 673 C CA . LEU A 1 87 ? -5.938 -3.671 1.393 1.00 97.31 87 LEU A CA 1
ATOM 674 C C . LEU A 1 87 ? -6.400 -4.084 2.794 1.00 97.31 87 LEU A C 1
ATOM 676 O O . LEU A 1 87 ? -7.026 -3.304 3.523 1.00 97.31 87 LEU A O 1
ATOM 680 N N . ALA A 1 88 ? -6.090 -5.320 3.168 1.00 95.62 88 ALA A N 1
ATOM 681 C CA . ALA A 1 88 ? -6.344 -5.850 4.499 1.00 95.62 88 ALA A CA 1
ATOM 682 C C . ALA A 1 88 ? -5.154 -6.685 4.978 1.00 95.62 88 ALA A C 1
ATOM 684 O O . ALA A 1 88 ? -4.786 -7.670 4.341 1.00 95.62 88 ALA A O 1
ATOM 685 N N . SER A 1 89 ? -4.570 -6.305 6.106 1.00 94.06 89 SER A N 1
ATOM 686 C CA . SER A 1 89 ? -3.627 -7.121 6.858 1.00 94.06 89 SER A CA 1
ATOM 687 C C . SER A 1 89 ? -4.403 -8.163 7.664 1.00 94.06 89 SER A C 1
ATOM 689 O O . SER A 1 89 ? -5.196 -7.820 8.542 1.00 94.06 89 SER A O 1
ATOM 691 N N . VAL A 1 90 ? -4.150 -9.442 7.400 1.00 91.31 90 VAL A N 1
ATOM 692 C CA . VAL A 1 90 ? -4.767 -10.560 8.123 1.00 91.31 90 VAL A CA 1
ATOM 693 C C . VAL A 1 90 ? -3.717 -11.230 8.999 1.00 91.31 90 VAL A C 1
ATOM 695 O O . VAL A 1 90 ? -2.680 -11.661 8.494 1.00 91.31 90 VAL A O 1
ATOM 698 N N . LEU A 1 91 ? -4.001 -11.331 10.301 1.00 86.25 91 LEU A N 1
ATOM 699 C CA . LEU A 1 91 ? -3.191 -12.096 11.248 1.00 86.25 91 LEU A CA 1
ATOM 700 C C . LEU A 1 91 ? -3.729 -13.530 11.338 1.00 86.25 91 LEU A C 1
ATOM 702 O O . LEU A 1 91 ? -4.886 -13.738 11.705 1.00 86.25 91 LEU A O 1
ATOM 706 N N . ALA A 1 92 ? -2.908 -14.506 10.964 1.00 83.25 92 ALA A N 1
ATOM 707 C CA . ALA A 1 92 ? -3.258 -15.927 10.892 1.00 83.25 92 ALA A CA 1
ATOM 708 C C . ALA A 1 92 ? -1.997 -16.781 11.133 1.00 83.25 92 ALA A C 1
ATOM 710 O O . ALA A 1 92 ? -0.987 -16.260 11.595 1.00 83.25 92 ALA A O 1
ATOM 711 N N . GLU A 1 93 ? -2.022 -18.078 10.799 1.00 81.12 93 GLU A N 1
ATOM 712 C CA . GLU A 1 93 ? -0.807 -18.920 10.826 1.00 81.12 93 GLU A CA 1
ATOM 713 C C . GLU A 1 93 ? 0.323 -18.329 9.969 1.00 81.12 93 GLU A C 1
ATOM 715 O O . GLU A 1 93 ? 1.494 -18.386 10.336 1.00 81.12 93 GLU A O 1
ATOM 720 N N . LEU A 1 94 ? -0.045 -17.708 8.845 1.00 83.69 94 LEU A N 1
ATOM 721 C CA . LEU A 1 94 ? 0.834 -16.893 8.024 1.00 83.69 94 LEU A CA 1
ATOM 722 C C . LEU A 1 94 ? 0.173 -15.531 7.826 1.00 83.69 94 LEU A C 1
ATOM 724 O O . LEU A 1 94 ? -0.857 -15.438 7.154 1.00 83.69 94 LEU A O 1
ATOM 728 N N . ASN A 1 95 ? 0.748 -14.482 8.418 1.00 92.25 95 ASN A N 1
ATOM 729 C CA . ASN A 1 95 ? 0.202 -13.141 8.233 1.00 92.25 95 ASN A CA 1
ATOM 730 C C . ASN A 1 95 ? 0.415 -12.694 6.789 1.00 92.25 95 ASN A C 1
ATOM 732 O O . ASN A 1 95 ? 1.449 -12.993 6.182 1.00 92.25 95 ASN A O 1
ATOM 736 N N . GLY A 1 96 ? -0.546 -11.952 6.250 1.00 93.81 96 GLY A N 1
ATOM 737 C CA . GLY A 1 96 ? -0.481 -11.509 4.867 1.00 93.81 96 GLY A CA 1
ATOM 738 C C . GLY A 1 96 ? -1.254 -10.234 4.600 1.00 93.81 96 GLY A C 1
ATOM 739 O O . GLY A 1 96 ? -2.276 -9.960 5.230 1.00 93.81 96 GLY A O 1
ATOM 740 N N . LEU A 1 97 ? -0.759 -9.472 3.626 1.00 96.12 97 LEU A N 1
ATOM 741 C CA . LEU A 1 97 ? -1.480 -8.342 3.063 1.00 96.12 97 LEU A CA 1
ATOM 742 C C . LEU A 1 97 ? -2.317 -8.831 1.886 1.00 96.12 97 LEU A C 1
ATOM 744 O O . LEU A 1 97 ? -1.791 -9.316 0.880 1.00 96.12 97 LEU A O 1
ATOM 748 N N . ILE A 1 98 ? -3.625 -8.689 2.026 1.00 96.12 98 ILE A N 1
ATOM 749 C CA . ILE A 1 98 ? -4.611 -9.111 1.047 1.00 96.12 98 ILE A CA 1
ATOM 750 C C . ILE A 1 98 ? -5.078 -7.902 0.248 1.00 96.12 98 ILE A C 1
ATOM 752 O O . ILE A 1 98 ? -5.531 -6.916 0.823 1.00 96.12 98 ILE A O 1
ATOM 756 N N . LEU A 1 99 ? -5.023 -8.006 -1.075 1.00 96.69 99 LEU A N 1
ATOM 757 C CA . LEU A 1 99 ? -5.735 -7.127 -1.986 1.00 96.69 99 LEU A CA 1
ATOM 758 C C . LEU A 1 99 ? -7.128 -7.692 -2.253 1.00 96.69 99 LEU A C 1
ATOM 760 O O . LEU A 1 99 ? -7.268 -8.775 -2.825 1.00 96.69 99 LEU A O 1
ATOM 764 N N . ASN A 1 100 ? -8.152 -6.934 -1.876 1.00 95.06 100 ASN A N 1
ATOM 765 C CA . ASN A 1 100 ? -9.528 -7.179 -2.281 1.00 95.06 100 ASN A CA 1
ATOM 766 C C . ASN A 1 100 ? -9.815 -6.409 -3.568 1.00 95.06 100 ASN A C 1
ATOM 768 O O . ASN A 1 100 ? -9.443 -5.240 -3.701 1.00 95.06 100 ASN A O 1
ATOM 772 N N . THR A 1 101 ? -10.496 -7.065 -4.498 1.00 93.75 101 THR A N 1
ATOM 773 C CA . THR A 1 101 ? -10.711 -6.556 -5.854 1.00 93.75 101 THR A CA 1
ATOM 774 C C . THR A 1 101 ? -12.193 -6.309 -6.134 1.00 93.75 101 THR A C 1
ATOM 776 O O . THR A 1 101 ? -13.045 -6.642 -5.308 1.00 93.75 101 THR A O 1
ATOM 779 N N . GLY A 1 102 ? -12.502 -5.668 -7.265 1.00 84.88 102 GLY A N 1
ATOM 780 C CA . GLY A 1 102 ? -13.871 -5.461 -7.751 1.00 84.88 102 GLY A CA 1
ATOM 781 C C . GLY A 1 102 ? -14.563 -6.764 -8.126 1.00 84.88 102 GLY A C 1
ATOM 782 O O . GLY A 1 102 ? -15.768 -6.917 -7.936 1.00 84.88 102 GLY A O 1
ATOM 783 N N . SER A 1 103 ? -13.777 -7.730 -8.595 1.00 81.06 103 SER A N 1
ATOM 784 C CA . SER A 1 103 ? -14.203 -9.120 -8.676 1.00 81.06 103 SER A CA 1
ATOM 785 C C . SER A 1 103 ? -14.193 -9.754 -7.280 1.00 81.06 103 SER A C 1
ATOM 787 O O . SER A 1 103 ? -13.452 -9.323 -6.405 1.00 81.06 103 SER A O 1
ATOM 789 N N . GLU A 1 104 ? -14.945 -10.829 -7.044 1.00 82.31 104 GLU A N 1
ATOM 790 C CA . GLU A 1 104 ? -14.880 -11.548 -5.756 1.00 82.31 104 GLU A CA 1
ATOM 791 C C . GLU A 1 104 ? -13.495 -12.182 -5.474 1.00 82.31 104 GLU A C 1
ATOM 793 O O . GLU A 1 104 ? -13.312 -12.858 -4.464 1.00 82.31 104 GLU A O 1
ATOM 798 N N . GLN A 1 105 ? -12.497 -11.968 -6.341 1.00 89.44 105 GLN A N 1
ATOM 799 C CA . GLN A 1 105 ? -11.126 -12.432 -6.167 1.00 89.44 105 GLN A CA 1
ATOM 800 C C . GLN A 1 105 ? -10.378 -11.636 -5.093 1.00 89.44 105 GLN A C 1
ATOM 802 O O . GLN A 1 105 ? -10.552 -10.425 -4.907 1.00 89.44 105 GLN A O 1
ATOM 807 N N . ARG A 1 106 ? -9.488 -12.348 -4.405 1.00 93.44 106 ARG A N 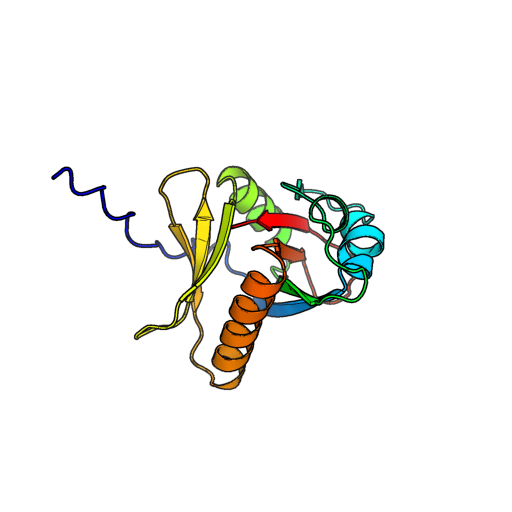1
ATOM 808 C CA . ARG A 1 106 ? -8.610 -11.819 -3.365 1.00 93.44 106 ARG A CA 1
ATOM 809 C C . ARG A 1 106 ? -7.193 -12.304 -3.625 1.00 93.44 106 ARG A C 1
ATOM 811 O O . ARG A 1 106 ? -7.008 -13.469 -3.978 1.00 93.44 106 ARG A O 1
ATOM 818 N N . TRP A 1 107 ? -6.207 -11.442 -3.411 1.00 95.31 107 TRP A N 1
ATOM 819 C CA . TRP A 1 107 ? -4.806 -11.748 -3.701 1.00 95.31 107 TRP A CA 1
ATOM 820 C C . TRP A 1 107 ? -3.921 -11.525 -2.483 1.00 95.31 107 TRP A C 1
ATOM 822 O O . TRP A 1 107 ? -3.967 -10.461 -1.877 1.00 95.31 107 TRP A O 1
ATOM 832 N N . ILE A 1 108 ? -3.086 -12.501 -2.141 1.00 95.31 108 ILE A N 1
ATOM 833 C CA . ILE A 1 108 ? -2.011 -12.348 -1.161 1.00 95.31 108 ILE A CA 1
ATOM 834 C C . ILE A 1 108 ? -0.869 -11.630 -1.875 1.00 95.31 108 ILE A C 1
ATOM 836 O O . ILE A 1 108 ? -0.182 -12.229 -2.705 1.00 95.31 108 ILE A O 1
ATOM 840 N N . LEU A 1 109 ? -0.681 -10.345 -1.579 1.00 94.69 109 LEU A N 1
ATOM 841 C CA . LEU A 1 109 ? 0.391 -9.556 -2.185 1.00 94.69 109 LEU A CA 1
ATOM 842 C C . LEU A 1 109 ? 1.753 -9.883 -1.567 1.00 94.69 109 LEU A C 1
ATOM 844 O O . LEU A 1 109 ? 2.771 -9.864 -2.252 1.00 94.69 109 LEU A O 1
ATOM 848 N N . MET A 1 110 ? 1.760 -10.162 -0.266 1.00 92.62 110 MET A N 1
ATOM 849 C CA . MET A 1 110 ? 2.953 -10.426 0.535 1.00 92.62 110 MET A CA 1
ATOM 850 C C . MET A 1 110 ? 2.561 -11.100 1.847 1.00 92.62 110 MET A C 1
ATOM 852 O O . MET A 1 110 ? 1.434 -10.951 2.327 1.00 92.62 110 MET A O 1
ATOM 856 N N . THR A 1 111 ? 3.517 -11.808 2.435 1.00 93.75 111 THR A N 1
ATOM 857 C CA . THR A 1 111 ? 3.395 -12.456 3.742 1.00 93.75 111 THR A CA 1
ATOM 858 C C . THR A 1 111 ? 4.507 -11.975 4.659 1.00 93.75 111 THR A C 1
ATOM 860 O O . THR A 1 111 ? 5.591 -11.645 4.180 1.00 93.75 111 THR A O 1
ATOM 863 N N . TYR A 1 112 ? 4.264 -11.945 5.965 1.00 93.19 112 TYR A N 1
ATOM 864 C CA . TYR A 1 112 ? 5.236 -11.483 6.960 1.00 93.19 112 TYR A CA 1
ATOM 865 C C . TYR A 1 112 ? 5.082 -12.24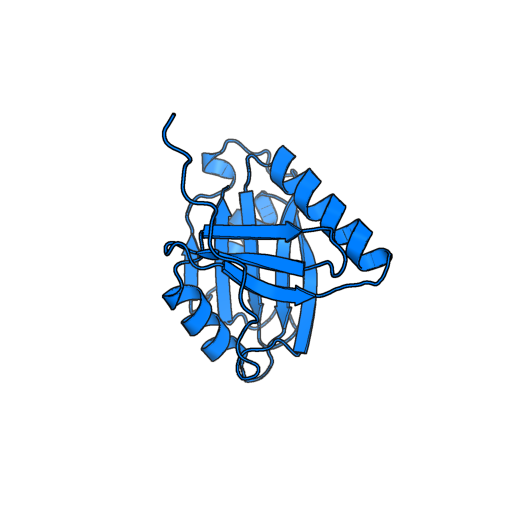3 8.275 1.00 93.19 112 TYR A C 1
ATOM 867 O O . TYR A 1 112 ? 3.988 -12.668 8.647 1.00 93.19 112 TYR A O 1
ATOM 875 N N . GLN A 1 113 ? 6.189 -12.406 8.995 1.00 91.44 113 GLN A N 1
ATOM 876 C CA . GLN A 1 113 ? 6.205 -13.071 10.302 1.00 91.44 113 GLN A CA 1
ATOM 877 C C . GLN A 1 113 ? 6.957 -12.268 11.366 1.00 91.44 113 GLN A C 1
ATOM 879 O O . GLN A 1 113 ? 6.679 -12.439 12.550 1.00 91.44 113 GLN A O 1
ATOM 884 N N . ASP A 1 114 ? 7.857 -11.366 10.965 1.00 93.31 114 ASP A N 1
ATOM 885 C CA . ASP A 1 114 ? 8.636 -10.562 11.901 1.00 93.31 114 ASP A CA 1
ATOM 886 C C . ASP A 1 114 ? 7.739 -9.692 12.785 1.00 93.31 114 ASP A C 1
ATOM 888 O O . ASP A 1 114 ? 6.793 -9.050 12.320 1.00 93.31 114 ASP A O 1
ATOM 892 N N . GLN A 1 115 ? 8.055 -9.650 14.080 1.00 93.19 115 GLN A N 1
ATOM 893 C CA . GLN A 1 115 ? 7.230 -8.977 15.083 1.00 93.19 115 GLN A CA 1
ATOM 894 C C . GLN A 1 115 ? 7.059 -7.479 14.793 1.00 93.19 115 GLN A C 1
ATOM 896 O O . GLN A 1 115 ? 5.987 -6.924 15.031 1.00 93.19 115 GLN A O 1
ATOM 901 N N . GLU A 1 116 ? 8.088 -6.833 14.245 1.00 94.50 116 GLU A N 1
ATOM 902 C CA . GLU A 1 116 ? 8.024 -5.435 13.816 1.00 94.50 116 GLU A CA 1
ATOM 903 C C . GLU A 1 116 ? 6.982 -5.233 12.707 1.00 94.50 116 GLU A C 1
ATOM 905 O O . GLU A 1 116 ? 6.139 -4.339 12.799 1.00 94.50 116 GLU A O 1
ATOM 910 N N . MET A 1 117 ? 6.964 -6.122 11.709 1.00 94.19 117 MET A N 1
ATOM 911 C CA . MET A 1 117 ? 5.984 -6.084 10.623 1.00 94.19 117 MET A CA 1
ATOM 912 C C . MET A 1 117 ? 4.571 -6.371 11.123 1.00 94.19 117 MET A C 1
ATOM 914 O O . MET A 1 117 ? 3.630 -5.726 10.670 1.00 94.19 117 MET A O 1
ATOM 918 N N . VAL A 1 118 ? 4.411 -7.275 12.095 1.00 95.38 118 VAL A N 1
ATOM 919 C CA . VAL A 1 118 ? 3.116 -7.530 12.748 1.00 95.38 118 VAL A CA 1
ATOM 920 C C . VAL A 1 118 ? 2.598 -6.276 13.458 1.00 95.38 118 VAL A C 1
ATOM 922 O O . VAL A 1 118 ? 1.436 -5.916 13.283 1.00 95.38 118 VAL A O 1
ATOM 925 N N . GLN A 1 119 ? 3.449 -5.567 14.205 1.00 95.88 119 GLN A N 1
ATOM 926 C CA . GLN A 1 119 ? 3.062 -4.312 14.861 1.00 95.88 119 GLN A CA 1
ATOM 927 C C . GLN A 1 119 ? 2.738 -3.204 13.850 1.00 95.88 119 GLN A C 1
ATOM 929 O O . GLN A 1 119 ? 1.804 -2.427 14.055 1.00 95.88 119 GLN A O 1
ATOM 934 N N . ALA A 1 120 ? 3.491 -3.118 12.752 1.00 96.38 120 ALA A N 1
ATOM 935 C CA . ALA A 1 120 ? 3.220 -2.166 11.681 1.00 96.38 120 ALA A CA 1
ATOM 936 C C . ALA A 1 120 ? 1.877 -2.458 10.985 1.00 96.38 120 ALA A C 1
ATOM 938 O O . ALA A 1 120 ? 1.105 -1.533 10.740 1.00 96.38 120 ALA A O 1
ATOM 939 N N . ALA A 1 121 ? 1.562 -3.735 10.756 1.00 96.50 121 ALA A N 1
ATOM 940 C CA . ALA A 1 121 ? 0.275 -4.197 10.242 1.00 96.50 121 ALA A CA 1
ATOM 941 C C . ALA A 1 121 ? -0.896 -3.843 11.173 1.00 96.50 121 ALA A C 1
ATOM 943 O O . ALA A 1 121 ? -1.938 -3.380 10.712 1.00 96.50 121 ALA A O 1
ATOM 944 N N . GLN A 1 122 ? -0.724 -4.015 12.486 1.00 96.50 122 GLN A N 1
ATOM 945 C CA . GLN A 1 122 ? -1.733 -3.619 13.474 1.00 96.50 122 GLN A CA 1
ATOM 946 C C . GLN A 1 122 ? -1.986 -2.109 13.430 1.00 96.50 122 GLN A C 1
ATOM 948 O O . GLN A 1 122 ? -3.129 -1.685 13.288 1.00 96.50 122 GLN A O 1
ATOM 953 N N . LYS A 1 123 ? -0.920 -1.296 13.431 1.00 97.44 123 LYS A N 1
ATOM 954 C CA . LYS A 1 123 ? -1.026 0.167 13.294 1.00 97.44 123 LYS A CA 1
ATOM 955 C C . LYS A 1 123 ? -1.675 0.588 11.977 1.00 97.44 123 LYS A C 1
ATOM 957 O O . LYS A 1 123 ? -2.399 1.581 11.951 1.00 97.44 123 LYS A O 1
ATOM 962 N N . PHE A 1 124 ? -1.406 -0.133 10.887 1.00 98.06 124 PHE A N 1
ATOM 963 C CA . PHE A 1 124 ? -2.052 0.093 9.596 1.00 98.06 124 PHE A CA 1
ATOM 964 C C . PHE A 1 124 ? -3.574 -0.081 9.708 1.00 98.06 124 PHE A C 1
ATOM 966 O O . PHE A 1 124 ? -4.304 0.835 9.335 1.00 98.06 124 PHE A O 1
ATOM 973 N N . GLU A 1 125 ? -4.057 -1.191 10.277 1.00 97.5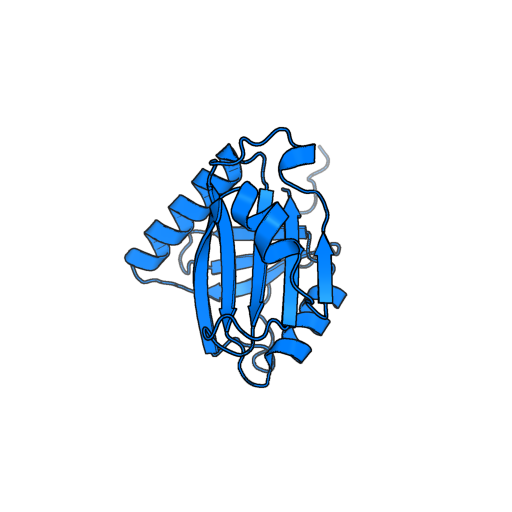0 125 GLU A N 1
ATOM 974 C CA . GLU A 1 125 ? -5.501 -1.431 10.436 1.00 97.50 125 GLU A CA 1
ATOM 975 C C . GLU A 1 125 ? -6.156 -0.483 11.458 1.00 97.50 125 GLU A C 1
ATOM 977 O O . GLU A 1 125 ? -7.260 0.004 11.219 1.00 97.50 125 GLU A O 1
ATOM 982 N N . GLU A 1 126 ? -5.474 -0.150 12.559 1.00 97.38 126 GLU A N 1
ATOM 983 C CA . GLU A 1 126 ? -5.956 0.832 13.545 1.00 97.38 126 GLU A CA 1
ATOM 984 C C . GLU A 1 126 ? -6.157 2.211 12.911 1.00 97.38 126 GLU A C 1
ATOM 986 O O . GLU A 1 126 ? -7.226 2.811 13.034 1.00 97.38 126 GLU A O 1
ATOM 991 N N . ARG A 1 127 ? -5.148 2.709 12.186 1.00 97.50 127 ARG A N 1
ATOM 992 C CA . ARG A 1 127 ? -5.234 3.994 11.479 1.00 97.50 127 ARG A CA 1
ATOM 993 C C . ARG A 1 127 ? -6.322 3.979 10.426 1.00 97.50 127 ARG A C 1
ATOM 995 O O . ARG A 1 127 ? -7.072 4.941 10.345 1.00 97.50 127 ARG A O 1
ATOM 1002 N N . LYS A 1 128 ? -6.456 2.873 9.694 1.00 97.44 128 LYS A N 1
ATOM 1003 C CA . LYS A 1 128 ? -7.472 2.719 8.654 1.00 97.44 128 LYS A CA 1
ATOM 1004 C C . LYS A 1 128 ? -8.874 2.838 9.248 1.00 97.44 128 LYS A C 1
ATOM 1006 O O . LYS A 1 128 ? -9.727 3.486 8.654 1.00 97.44 128 LYS A O 1
ATOM 1011 N N . LEU A 1 129 ? -9.107 2.291 10.444 1.00 96.56 129 LEU A N 1
ATOM 1012 C CA . LEU A 1 129 ? -10.369 2.474 11.163 1.00 96.56 129 LEU A CA 1
ATOM 1013 C C . LEU A 1 129 ? -10.601 3.941 11.566 1.00 96.56 129 LEU A C 1
ATOM 1015 O O . LEU A 1 129 ? -11.705 4.453 11.385 1.00 96.56 129 LEU A O 1
ATOM 1019 N N . MET A 1 130 ? -9.573 4.627 12.076 1.00 96.50 130 MET A N 1
ATOM 1020 C CA . MET A 1 130 ? -9.669 6.043 12.464 1.00 96.50 130 MET A CA 1
ATOM 1021 C C . MET A 1 130 ? -9.942 6.968 11.269 1.00 96.50 130 MET A C 1
ATOM 1023 O O . MET A 1 130 ? -10.648 7.961 11.409 1.00 96.50 130 MET A O 1
ATOM 1027 N N . THR A 1 131 ? -9.435 6.624 10.084 1.00 96.81 131 THR A N 1
ATOM 1028 C CA . THR A 1 131 ? -9.570 7.407 8.848 1.00 96.81 131 THR A CA 1
ATOM 1029 C C . THR A 1 131 ? -10.747 6.953 7.980 1.00 96.81 131 THR A C 1
ATOM 1031 O O . THR A 1 131 ? -10.718 7.107 6.761 1.00 96.81 131 THR A O 1
ATOM 1034 N N . GLN A 1 132 ? -11.804 6.392 8.583 1.00 97.06 132 GLN A N 1
ATOM 1035 C CA . GLN A 1 132 ? -13.026 5.959 7.880 1.00 97.06 132 GLN A CA 1
ATOM 1036 C C . GLN A 1 132 ? -12.760 4.972 6.726 1.00 97.06 132 GLN A C 1
ATOM 1038 O O . GLN A 1 132 ? -13.388 5.035 5.664 1.00 97.06 132 GLN A O 1
ATOM 1043 N N . GLY A 1 133 ? -11.793 4.078 6.916 1.00 97.12 133 GLY A N 1
ATOM 1044 C CA . GLY A 1 133 ? -11.369 3.096 5.925 1.00 97.12 133 GLY A CA 1
ATOM 1045 C C . GLY A 1 133 ? -10.390 3.638 4.883 1.00 97.12 133 GLY A C 1
ATOM 1046 O O . GLY A 1 133 ? -9.951 2.867 4.030 1.00 97.12 133 GLY A O 1
ATOM 1047 N N . LEU A 1 134 ? -10.044 4.933 4.909 1.00 98.31 134 LEU A N 1
ATOM 1048 C CA . LEU A 1 134 ? -9.162 5.548 3.918 1.00 98.31 134 LEU A CA 1
ATOM 1049 C C . LEU A 1 134 ? -7.723 5.063 4.092 1.00 98.31 134 LEU A C 1
ATOM 1051 O O . LEU A 1 134 ? -7.139 5.192 5.168 1.00 98.31 134 LEU A O 1
ATOM 1055 N N . HIS A 1 135 ? -7.147 4.545 3.015 1.00 98.50 135 HIS A N 1
ATOM 1056 C CA . HIS A 1 135 ? -5.758 4.104 2.944 1.00 98.50 135 HIS A CA 1
ATOM 1057 C C . HIS A 1 135 ? -5.253 4.187 1.500 1.00 98.50 135 HIS A C 1
ATOM 1059 O O . HIS A 1 135 ? -6.020 4.470 0.576 1.00 98.50 135 HIS A O 1
ATOM 1065 N N . PHE A 1 136 ? -3.962 3.930 1.286 1.00 98.50 136 PHE A N 1
ATOM 1066 C CA . PHE A 1 136 ? -3.388 3.960 -0.060 1.00 98.50 136 PHE A CA 1
ATOM 1067 C C . PHE A 1 136 ? -2.426 2.809 -0.369 1.00 98.50 136 PHE A C 1
ATOM 1069 O O . PHE A 1 136 ? -1.820 2.208 0.520 1.00 98.50 136 PHE A O 1
ATOM 1076 N N . LEU A 1 137 ? -2.274 2.525 -1.662 1.00 98.38 137 LEU A N 1
ATOM 1077 C CA . LEU A 1 137 ? -1.240 1.662 -2.226 1.00 98.38 137 LEU A CA 1
ATOM 1078 C C . LEU A 1 137 ? -0.356 2.496 -3.150 1.00 98.38 137 LEU A C 1
ATOM 1080 O O . LEU A 1 137 ? -0.857 3.080 -4.107 1.00 98.38 137 LEU A O 1
ATOM 1084 N N . LEU A 1 138 ? 0.947 2.511 -2.896 1.00 97.94 138 LEU A N 1
ATOM 1085 C CA . LEU A 1 138 ? 1.945 3.157 -3.742 1.00 97.94 138 LEU A CA 1
ATOM 1086 C C . LEU A 1 138 ? 2.883 2.103 -4.330 1.00 97.94 138 LEU A C 1
ATOM 1088 O O . LEU A 1 138 ? 3.428 1.274 -3.607 1.00 97.94 138 LEU A O 1
ATOM 1092 N N . ILE A 1 139 ? 3.095 2.147 -5.642 1.00 97.69 139 ILE A N 1
ATOM 1093 C CA . ILE A 1 139 ? 4.057 1.293 -6.340 1.00 97.69 139 ILE A CA 1
ATOM 1094 C C . ILE A 1 139 ? 5.093 2.179 -7.014 1.00 97.69 139 ILE A C 1
ATOM 1096 O O . ILE A 1 139 ? 4.751 3.069 -7.799 1.00 97.69 139 ILE A O 1
ATOM 1100 N N . GLN A 1 140 ? 6.363 1.897 -6.748 1.00 96.31 140 GLN A N 1
ATOM 1101 C CA . GLN A 1 140 ? 7.503 2.626 -7.293 1.00 96.31 140 GLN A CA 1
ATOM 1102 C C . GLN A 1 140 ? 8.630 1.673 -7.715 1.00 96.31 140 GLN A C 1
ATOM 1104 O O . GLN A 1 140 ? 8.658 0.518 -7.279 1.00 96.31 140 GLN A O 1
ATOM 1109 N N . PRO A 1 141 ? 9.542 2.103 -8.604 1.00 94.56 141 PRO A N 1
ATOM 1110 C CA . PRO A 1 141 ? 10.718 1.309 -8.946 1.00 94.56 141 PRO A CA 1
ATOM 1111 C C . PRO A 1 141 ? 11.658 1.130 -7.748 1.00 94.56 141 PRO A C 1
ATOM 1113 O O . PRO A 1 141 ? 12.128 0.024 -7.508 1.00 94.56 141 PRO A O 1
ATOM 1116 N N . ASP A 1 142 ? 11.882 2.197 -6.983 1.00 90.81 142 ASP A N 1
ATOM 1117 C CA . ASP A 1 142 ? 12.804 2.263 -5.847 1.00 90.81 142 ASP A CA 1
ATOM 1118 C C . ASP A 1 142 ? 12.357 3.341 -4.838 1.00 90.81 142 ASP A C 1
ATOM 1120 O O . ASP A 1 142 ? 11.401 4.072 -5.093 1.00 90.81 142 ASP A O 1
ATOM 1124 N N . ASP A 1 143 ? 13.049 3.447 -3.698 1.00 83.00 143 ASP A N 1
ATOM 1125 C CA . ASP A 1 143 ? 12.769 4.422 -2.628 1.00 83.00 143 ASP A CA 1
ATOM 1126 C C . ASP A 1 143 ? 13.406 5.805 -2.840 1.00 83.00 143 ASP A C 1
ATOM 1128 O O . ASP A 1 143 ? 13.526 6.588 -1.900 1.00 83.00 143 ASP A O 1
ATOM 1132 N N . SER A 1 144 ? 13.830 6.147 -4.065 1.00 83.44 144 SER A N 1
ATOM 1133 C CA . SER A 1 144 ? 14.392 7.481 -4.338 1.00 83.44 144 SER A CA 1
ATOM 1134 C C . SER A 1 144 ? 13.366 8.605 -4.161 1.00 83.44 144 SER A C 1
ATOM 1136 O O . SER A 1 144 ? 13.737 9.774 -4.066 1.00 83.44 144 SER A O 1
ATOM 1138 N N . GLY A 1 145 ? 12.069 8.274 -4.183 1.00 77.75 145 GLY A N 1
ATOM 1139 C CA . GLY A 1 145 ? 10.974 9.242 -4.173 1.00 77.75 145 GLY A CA 1
ATOM 1140 C C . GLY A 1 145 ? 10.879 10.080 -5.455 1.00 77.75 145 GLY A C 1
ATOM 1141 O O . GLY A 1 145 ? 10.085 11.022 -5.498 1.00 77.75 145 GLY A O 1
ATOM 1142 N N . VAL A 1 146 ? 11.671 9.753 -6.487 1.00 81.94 146 VAL A N 1
ATOM 1143 C CA . VAL A 1 146 ? 11.726 10.472 -7.771 1.00 81.94 146 VAL A CA 1
ATOM 1144 C C . VAL A 1 146 ? 10.698 9.923 -8.752 1.00 81.94 146 VAL A C 1
ATOM 1146 O O . VAL A 1 146 ? 10.029 10.689 -9.446 1.00 81.94 146 VAL A O 1
ATOM 1149 N N . THR A 1 147 ? 10.556 8.599 -8.820 1.00 87.38 147 THR A N 1
ATOM 1150 C CA . THR A 1 147 ? 9.693 7.936 -9.803 1.00 87.38 147 THR A CA 1
ATOM 1151 C C . THR A 1 147 ? 8.640 7.083 -9.117 1.00 87.38 147 THR A C 1
ATOM 1153 O O . THR A 1 147 ? 8.929 6.334 -8.194 1.00 87.38 147 THR A O 1
ATOM 1156 N N . HIS A 1 148 ? 7.403 7.180 -9.597 1.00 92.25 148 HIS A N 1
ATOM 1157 C CA . HIS A 1 148 ? 6.284 6.369 -9.124 1.00 92.25 148 HIS A CA 1
ATOM 1158 C C . HIS A 1 148 ? 5.645 5.712 -10.341 1.00 92.25 148 HIS A C 1
ATOM 1160 O O . HIS A 1 148 ? 5.667 6.261 -11.442 1.00 92.25 148 HIS A O 1
ATOM 1166 N N . SER A 1 149 ? 5.107 4.514 -10.163 1.00 96.00 149 SER A N 1
ATOM 1167 C CA . SER A 1 149 ? 4.506 3.728 -11.243 1.00 96.00 149 SER A CA 1
ATOM 1168 C C . SER A 1 149 ? 3.006 3.551 -11.070 1.00 96.00 149 SER A C 1
ATOM 1170 O O . SER A 1 149 ? 2.301 3.440 -12.067 1.00 96.00 149 SER A O 1
ATOM 1172 N N . GLY A 1 150 ? 2.508 3.507 -9.833 1.00 97.75 150 GLY A N 1
ATOM 1173 C CA . GLY A 1 150 ? 1.080 3.384 -9.559 1.00 97.75 150 GLY A CA 1
ATOM 1174 C C . GLY A 1 150 ? 0.685 3.942 -8.199 1.00 97.75 150 GLY A C 1
ATOM 1175 O O . GLY A 1 150 ? 1.455 3.814 -7.249 1.00 97.75 150 GLY A O 1
ATOM 1176 N N . LEU A 1 151 ? -0.503 4.534 -8.107 1.00 98.25 151 LEU A N 1
ATOM 1177 C CA . LEU A 1 151 ? -1.099 5.000 -6.856 1.00 98.25 151 LEU A CA 1
ATOM 1178 C C . LEU A 1 151 ? -2.583 4.642 -6.807 1.00 98.25 151 LEU A C 1
ATOM 1180 O O . LEU A 1 151 ? -3.330 4.959 -7.727 1.00 98.25 151 LEU A O 1
ATOM 1184 N N . TRP A 1 152 ? -3.035 4.067 -5.698 1.00 98.44 152 TRP A N 1
ATOM 1185 C CA . TRP A 1 152 ? -4.458 3.890 -5.439 1.00 98.44 152 TRP A CA 1
ATOM 1186 C C . TRP A 1 152 ? -4.831 4.471 -4.090 1.00 98.44 152 TRP A C 1
ATOM 1188 O O . TRP A 1 152 ? -4.207 4.125 -3.090 1.00 98.44 152 TRP A O 1
ATOM 1198 N N . ILE A 1 153 ? -5.857 5.319 -4.071 1.00 98.19 153 ILE A N 1
ATOM 1199 C CA . ILE A 1 153 ? -6.537 5.746 -2.850 1.00 98.19 153 ILE A CA 1
ATOM 1200 C C . ILE A 1 153 ? -7.799 4.908 -2.730 1.00 98.19 153 ILE A C 1
ATOM 1202 O O . ILE A 1 153 ? -8.635 4.906 -3.636 1.00 98.19 153 ILE A O 1
ATOM 1206 N N . LEU A 1 154 ? -7.886 4.166 -1.632 1.00 97.56 154 LEU A N 1
ATOM 1207 C CA . LEU A 1 154 ? -8.858 3.107 -1.407 1.00 97.56 154 LEU A CA 1
ATOM 1208 C C . LEU A 1 154 ? -9.637 3.387 -0.123 1.00 97.56 154 LEU A C 1
ATOM 1210 O O . LEU A 1 154 ? -9.109 3.978 0.820 1.00 97.56 154 LEU A O 1
ATOM 1214 N N . GLN A 1 155 ? -10.882 2.917 -0.063 1.00 95.50 155 GLN A N 1
ATOM 1215 C CA . GLN A 1 155 ? -11.731 3.079 1.113 1.00 95.50 155 GLN A CA 1
ATOM 1216 C C . GLN A 1 155 ? -12.585 1.831 1.350 1.00 95.50 155 GLN A C 1
ATOM 1218 O O . GLN A 1 155 ? -13.440 1.509 0.523 1.00 95.50 155 GLN A O 1
ATOM 1223 N N . ARG A 1 156 ? -12.368 1.150 2.483 1.00 88.50 156 ARG A N 1
ATOM 1224 C CA . ARG A 1 156 ? -13.253 0.110 3.039 1.00 88.50 156 ARG A CA 1
ATOM 1225 C C . ARG A 1 156 ? -13.023 -0.113 4.523 1.00 88.50 156 ARG A C 1
ATOM 1227 O O . ARG A 1 156 ? -11.849 -0.009 4.947 1.00 88.50 156 ARG A O 1
#

Radius of gyration: 15.18 Å; chains: 1; bounding box: 46×37×30 Å

Sequence (156 aa):
MTSSPQPPPPQPLPSQLWGENWKFVTLSAEELEQGLLQRPIPIQGVSTVPSQLNIPPQDPIPGVMIEAGRRSLKLSQWIQDQQPLSLASVLAELNGLILNTGSEQRWILMTYQDQEMVQAAQKFEERKLMTQGLHFLLIQPDDSGVTHSGLWILQR

Foldseek 3Di:
DDDDDDQDDAAEDPPLQAFPDKDKDKDFLQCVPVNVVPDPAPAEAEPDGLVRLVHDRRQIAIEMEGQRAPNLQVNQVVCVVQAFAAWAFDDDPWTFIWTCGPPSHIYGRDTDDDPVRVVSRVVNVVSCVVSQNWHKYWTANDPPVPGTHYIYTHGD